Protein AF-A0A8I3WAE1-F1 (afdb_monomer)

Mean predicted aligned error: 9.26 Å

Secondary structure (DSSP, 8-state):
---S----EEEE-SSEEEEEEEEEETTEEEEEEEEEEGGG----THHHHHHHHHHHHHHHHHHHHHT-----S--PPPPPPP-PPP-TTPPPP-PPPPPP----

Nearest PDB structures (foldseek):
  6xu6-assembly1_CT  TM=8.254E-01  e=5.274E-09  Drosophi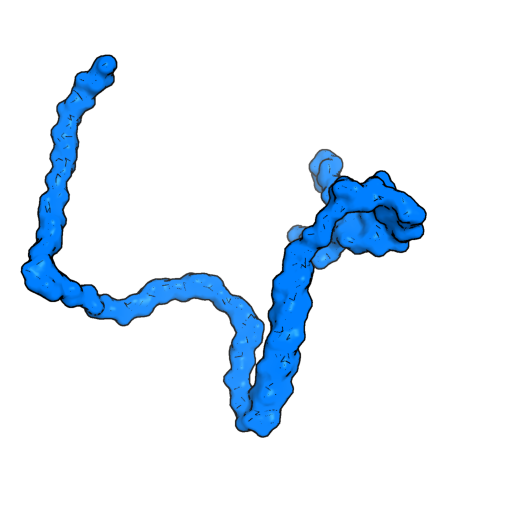la melanogaster
  8pv8-assembly1_LT  TM=8.784E-01  e=1.519E-07  Thermochaetoides thermophila DSM 1495
  7uqb-assembly1_T  TM=8.296E-01  e=1.023E-07  Saccharomyces cerevisiae BY4741
  8i9p-assembly1_LT  TM=8.248E-01  e=1.167E-07  Thermochaetoides thermophila DSM 1495
  5juo-assembly1_Y  TM=8.611E-01  e=1.428E-06  Saccharomyces cerevisiae

Organism: Callithrix jacchus (NCBI:txid9483)

Sequence (104 aa):
MLSWQNWKSLQCYQHAVGIVVNKQVKGKILAKRINVHTEHIKHSSRDSFLKRVKENDQKKKEAKEKGTWVQLKRQPASPREAHFVRTNGKEPELLEPIPYEFMA

Solvent-accessible surface area (backbone atoms only — not comparable to full-atom values): 7197 Å² total; per-residue (Å²): 134,85,67,99,71,71,74,52,74,79,44,80,53,100,65,29,37,30,33,39,43,74,43,74,56,91,97,44,78,41,78,43,79,48,78,43,50,55,90,83,59,76,87,70,80,59,60,64,54,53,53,50,51,54,53,47,55,50,52,51,51,54,24,61,75,70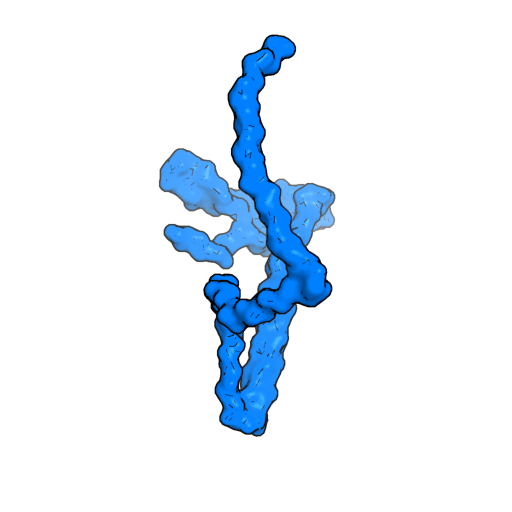,71,49,89,77,88,83,74,88,74,77,90,70,81,82,76,92,77,86,85,78,60,88,91,53,78,85,82,86,83,76,85,80,78,93,73,91,85,129

Foldseek 3Di:
DDDPDFQDFPDDDPFWTWGFDQDDDPPDTDTDTDIGGPVPDDDDPCVVVVVLVVVLVVVVVVCVVVVHDDDSDDDDDDPDDDDDDDCPPPDDDDDDDDDDDDDD

Radius of gyration: 26.77 Å; Cα contacts (8 Å, |Δi|>4): 68; chains: 1; bounding box: 53×53×61 Å

Structure (mmCIF, N/CA/C/O backbone):
data_AF-A0A8I3WAE1-F1
#
_entry.id   AF-A0A8I3WAE1-F1
#
loop_
_atom_site.group_PDB
_atom_site.id
_atom_site.type_symbol
_atom_site.label_atom_id
_atom_site.label_alt_id
_atom_site.label_comp_id
_atom_site.label_asym_id
_atom_site.label_entity_id
_atom_site.label_seq_id
_atom_site.pdbx_PDB_ins_code
_atom_site.Cartn_x
_atom_site.Cartn_y
_atom_site.Cartn_z
_atom_site.occupancy
_atom_site.B_iso_or_equiv
_atom_site.auth_seq_id
_atom_site.auth_comp_id
_atom_site.auth_asym_id
_atom_site.auth_atom_id
_atom_site.pdbx_PDB_model_num
ATOM 1 N N . MET A 1 1 ? -4.618 -11.999 -10.354 1.00 29.98 1 MET A N 1
ATOM 2 C CA . MET A 1 1 ? -4.180 -11.017 -9.339 1.00 29.98 1 MET A CA 1
ATOM 3 C C . MET A 1 1 ? -2.944 -11.589 -8.652 1.00 29.98 1 MET A C 1
ATOM 5 O O . MET A 1 1 ? -3.077 -12.345 -7.703 1.00 29.98 1 MET A O 1
ATOM 9 N N . LEU A 1 2 ? -1.751 -11.386 -9.223 1.00 32.06 2 LEU A N 1
ATOM 10 C CA . LEU A 1 2 ? -0.535 -11.995 -8.671 1.00 32.06 2 LEU A CA 1
ATOM 11 C C . LEU A 1 2 ? -0.151 -11.253 -7.392 1.00 32.06 2 LEU A C 1
ATOM 13 O O . LEU A 1 2 ? 0.156 -10.063 -7.411 1.00 32.06 2 LEU A O 1
ATOM 17 N N . SER A 1 3 ? -0.269 -11.977 -6.283 1.00 30.91 3 SER A N 1
ATOM 18 C CA . SER A 1 3 ? 0.038 -11.538 -4.931 1.00 30.91 3 SER A CA 1
ATOM 19 C C . SER A 1 3 ? 1.458 -10.989 -4.834 1.00 30.91 3 SER A C 1
ATOM 21 O O . SER A 1 3 ? 2.380 -11.512 -5.452 1.00 30.91 3 SER A O 1
ATOM 23 N N . TRP A 1 4 ? 1.599 -9.961 -4.002 1.00 33.78 4 TRP A N 1
ATOM 24 C CA . TRP A 1 4 ? 2.797 -9.201 -3.649 1.00 33.78 4 TRP A CA 1
ATOM 25 C C . TRP A 1 4 ? 3.950 -10.045 -3.087 1.00 33.78 4 TRP A C 1
ATOM 27 O O . TRP A 1 4 ? 4.324 -9.953 -1.918 1.00 33.78 4 TRP A O 1
ATOM 37 N N . GLN A 1 5 ? 4.543 -10.876 -3.922 1.00 44.31 5 GLN A N 1
ATOM 38 C CA . GLN A 1 5 ? 5.783 -11.569 -3.640 1.00 44.31 5 GLN A CA 1
ATOM 39 C C . GLN A 1 5 ? 6.642 -11.403 -4.892 1.00 44.31 5 GLN A C 1
ATOM 41 O O . GLN A 1 5 ? 6.140 -11.572 -6.000 1.00 44.31 5 GLN A O 1
ATOM 46 N N . ASN A 1 6 ? 7.921 -11.074 -4.697 1.00 46.81 6 ASN A N 1
ATOM 47 C CA . ASN A 1 6 ? 9.019 -11.111 -5.681 1.00 46.81 6 ASN A CA 1
ATOM 48 C C . ASN A 1 6 ? 9.554 -9.744 -6.124 1.00 46.81 6 ASN A C 1
ATOM 50 O O . ASN A 1 6 ? 9.255 -9.272 -7.211 1.00 46.81 6 ASN A O 1
ATOM 54 N N . TRP A 1 7 ? 10.442 -9.209 -5.280 1.00 52.25 7 TRP A N 1
ATOM 55 C CA . TRP A 1 7 ? 11.783 -8.735 -5.660 1.00 52.25 7 TRP A CA 1
ATOM 56 C C . TRP A 1 7 ? 12.736 -9.063 -4.504 1.00 52.25 7 TRP A C 1
ATOM 58 O O . TRP A 1 7 ? 13.236 -8.187 -3.804 1.00 52.25 7 TRP A O 1
ATOM 68 N N . LYS A 1 8 ? 12.883 -10.353 -4.191 1.00 60.81 8 LYS A N 1
ATOM 69 C CA . LYS A 1 8 ? 13.854 -10.788 -3.181 1.00 60.81 8 LYS A CA 1
ATOM 70 C C . LYS A 1 8 ? 15.208 -10.926 -3.870 1.00 60.81 8 LYS A C 1
ATOM 72 O O . LYS A 1 8 ? 15.277 -11.552 -4.930 1.00 60.81 8 LYS A O 1
ATOM 77 N N . SER A 1 9 ? 16.253 -10.344 -3.283 1.00 62.28 9 SER A N 1
ATOM 78 C CA . SER A 1 9 ? 17.616 -10.723 -3.638 1.00 62.28 9 SER A CA 1
ATOM 79 C C . SER A 1 9 ? 17.788 -12.191 -3.263 1.00 62.28 9 SER A C 1
ATOM 81 O O . SER A 1 9 ? 17.464 -12.603 -2.148 1.00 62.28 9 SER A O 1
ATOM 83 N N . LEU A 1 10 ? 18.199 -13.001 -4.231 1.00 73.56 10 LEU A N 1
ATOM 84 C CA . LEU A 1 10 ? 18.468 -14.421 -4.002 1.00 73.56 10 LEU A CA 1
ATOM 85 C C . LEU A 1 10 ? 19.956 -14.669 -3.793 1.00 73.56 10 LEU A C 1
ATOM 87 O O . LEU A 1 10 ? 20.329 -15.588 -3.074 1.00 73.56 10 LEU A O 1
ATOM 91 N N . GLN A 1 11 ? 20.790 -13.852 -4.432 1.00 81.94 11 GLN A N 1
ATOM 92 C CA . GLN A 1 11 ? 22.231 -14.024 -4.438 1.00 81.94 11 GLN A CA 1
ATOM 93 C C . GLN A 1 11 ? 22.908 -12.662 -4.341 1.00 81.94 11 GLN A C 1
ATOM 95 O O . GLN A 1 11 ? 22.504 -11.711 -5.011 1.00 81.94 11 GLN A O 1
ATOM 100 N N . CYS A 1 12 ? 23.919 -12.572 -3.485 1.00 85.31 12 CYS A N 1
ATOM 101 C CA . CYS A 1 12 ? 24.758 -11.394 -3.334 1.00 85.31 12 CYS A CA 1
ATOM 102 C C . CYS A 1 12 ? 26.142 -11.731 -3.889 1.00 85.31 12 CYS A C 1
ATOM 104 O O . CYS A 1 12 ? 26.732 -12.737 -3.497 1.00 85.31 12 CYS A O 1
ATOM 106 N N . TYR A 1 13 ? 26.621 -10.918 -4.820 1.00 90.31 13 TYR A N 1
ATOM 107 C CA . TYR A 1 13 ? 27.977 -10.955 -5.353 1.00 90.31 13 TYR A CA 1
ATOM 108 C C . TYR A 1 13 ? 28.732 -9.724 -4.832 1.00 90.31 13 TYR A C 1
ATOM 110 O O . TYR A 1 13 ? 28.118 -8.786 -4.331 1.00 90.31 13 TYR A O 1
ATOM 118 N N . GLN A 1 14 ? 30.056 -9.686 -4.985 1.00 92.44 14 GLN A N 1
ATOM 119 C CA . GLN A 1 14 ? 30.886 -8.601 -4.442 1.00 92.44 14 GLN A CA 1
ATOM 120 C C . GLN A 1 14 ? 30.448 -7.190 -4.894 1.00 92.44 14 GLN A C 1
ATOM 122 O O . GLN A 1 14 ? 30.448 -6.265 -4.089 1.00 92.44 14 GLN A O 1
ATOM 127 N N . HIS A 1 15 ? 30.034 -7.029 -6.157 1.00 92.31 15 HIS A N 1
ATOM 128 C CA . HIS A 1 15 ? 29.634 -5.734 -6.737 1.00 92.31 15 HIS A CA 1
ATOM 129 C C . HIS A 1 15 ? 28.214 -5.723 -7.328 1.00 92.31 15 HIS A C 1
ATOM 131 O O . HIS A 1 15 ? 27.821 -4.752 -7.979 1.00 92.31 15 HIS A O 1
ATOM 137 N N . ALA A 1 16 ? 27.457 -6.811 -7.165 1.00 93.75 16 ALA A N 1
ATOM 138 C CA . ALA A 1 16 ? 26.169 -6.997 -7.821 1.00 93.75 16 ALA A CA 1
ATOM 139 C C . ALA A 1 16 ? 25.207 -7.837 -6.980 1.00 93.75 16 ALA A C 1
ATOM 141 O O . ALA A 1 16 ? 25.606 -8.624 -6.125 1.00 93.75 16 ALA A O 1
ATOM 142 N N . VAL A 1 17 ? 23.918 -7.717 -7.272 1.00 93.00 17 VAL A N 1
ATOM 143 C CA . VAL A 1 17 ? 22.853 -8.465 -6.609 1.00 93.00 17 VAL A CA 1
ATOM 144 C C . VAL A 1 17 ? 22.020 -9.192 -7.659 1.00 93.00 17 VAL A C 1
ATOM 146 O O . VAL A 1 17 ? 21.565 -8.601 -8.640 1.00 93.00 17 VAL A O 1
ATOM 149 N N . GLY A 1 18 ? 21.808 -10.488 -7.441 1.00 93.44 18 GLY A N 1
ATOM 150 C CA . GLY A 1 18 ? 20.896 -11.316 -8.219 1.00 93.44 18 GLY A CA 1
ATOM 151 C C . GLY A 1 18 ? 19.458 -11.113 -7.753 1.00 93.44 18 GLY A C 1
ATOM 152 O O . GLY A 1 18 ? 19.092 -11.504 -6.639 1.00 93.44 18 GLY A O 1
ATOM 153 N N . ILE A 1 19 ? 18.635 -10.511 -8.609 1.00 91.44 19 ILE A N 1
ATOM 154 C CA . ILE A 1 19 ? 17.238 -10.161 -8.333 1.00 91.44 19 ILE A CA 1
ATOM 155 C C . ILE A 1 19 ? 16.320 -10.984 -9.239 1.00 91.44 19 ILE A C 1
ATOM 157 O O . ILE A 1 19 ? 16.601 -11.202 -10.420 1.00 91.44 19 ILE A O 1
ATOM 161 N N . VAL A 1 20 ? 15.185 -11.424 -8.693 1.00 91.31 20 VAL A N 1
ATOM 162 C CA . VAL A 1 20 ? 14.074 -11.957 -9.491 1.00 91.31 20 VAL A CA 1
ATOM 163 C C . VAL A 1 20 ? 13.118 -10.830 -9.845 1.00 91.31 20 VAL A C 1
ATOM 165 O O . VAL A 1 20 ? 12.550 -10.201 -8.953 1.00 91.31 20 VAL A O 1
ATOM 168 N N . VAL A 1 21 ? 12.900 -10.613 -11.138 1.00 91.25 21 VAL A N 1
ATOM 169 C CA . VAL A 1 21 ? 11.938 -9.644 -11.663 1.00 91.25 21 VAL A CA 1
ATOM 170 C C . VAL A 1 21 ? 10.813 -10.383 -12.375 1.00 91.25 21 VAL A C 1
ATOM 172 O O . VAL A 1 21 ? 11.047 -11.216 -13.251 1.00 91.25 21 VAL A O 1
ATOM 175 N N . ASN A 1 22 ? 9.573 -10.045 -12.032 1.00 92.44 22 ASN A N 1
ATOM 176 C CA . ASN A 1 22 ? 8.399 -10.511 -12.758 1.00 92.44 22 ASN A CA 1
ATOM 177 C C . ASN A 1 22 ? 8.273 -9.716 -14.069 1.00 92.44 22 ASN A C 1
ATOM 179 O O . ASN A 1 22 ? 7.858 -8.557 -14.061 1.00 92.44 22 ASN A O 1
ATOM 183 N N . LYS A 1 23 ? 8.642 -10.322 -15.201 1.00 92.31 23 LYS A N 1
ATOM 184 C CA . LYS A 1 23 ? 8.529 -9.718 -16.536 1.00 92.31 23 LYS A CA 1
ATOM 185 C C . LYS A 1 23 ? 7.313 -10.290 -17.255 1.00 92.31 23 LYS A C 1
ATOM 187 O O . LYS A 1 23 ? 7.221 -11.499 -17.466 1.00 92.31 23 LYS A O 1
ATOM 192 N N . GLN A 1 24 ? 6.411 -9.419 -17.690 1.00 95.69 24 GLN A N 1
ATOM 193 C CA . GLN A 1 24 ? 5.345 -9.805 -18.605 1.00 95.69 24 GLN A CA 1
ATOM 194 C C . GLN A 1 24 ? 5.920 -10.026 -20.009 1.00 95.69 24 GLN A C 1
ATOM 196 O O . GLN A 1 24 ? 6.603 -9.156 -20.557 1.00 95.69 24 GLN A O 1
ATOM 201 N N . VAL A 1 25 ? 5.663 -11.204 -20.575 1.00 95.12 25 VAL A N 1
ATOM 202 C CA . VAL A 1 25 ? 6.019 -11.569 -21.948 1.00 95.12 25 VAL A CA 1
ATOM 203 C C . VAL A 1 25 ? 4.763 -12.119 -22.611 1.00 95.12 25 VAL A C 1
ATOM 205 O O . VAL A 1 25 ? 4.273 -13.190 -22.243 1.00 95.12 25 VAL A O 1
ATOM 208 N N . LYS A 1 26 ? 4.233 -11.373 -23.587 1.00 93.31 26 LYS A N 1
ATOM 209 C CA . LYS A 1 26 ? 2.932 -11.653 -24.214 1.00 93.31 26 LYS A CA 1
ATOM 210 C C . LYS A 1 26 ? 1.839 -11.775 -23.129 1.00 93.31 26 LYS A C 1
ATOM 212 O O . LYS A 1 26 ? 1.648 -10.843 -22.351 1.00 93.31 26 LYS A O 1
ATOM 217 N N . GLY A 1 27 ? 1.163 -12.922 -23.042 1.00 94.69 27 GLY A N 1
ATOM 218 C CA . GLY A 1 27 ? 0.078 -13.187 -22.089 1.00 94.69 27 GLY A CA 1
ATOM 219 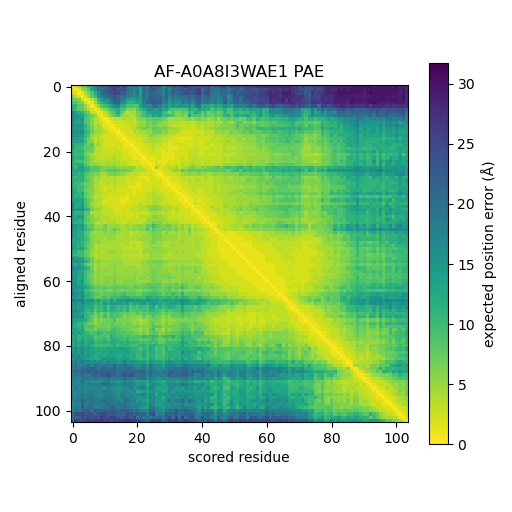C C . GLY A 1 27 ? 0.491 -13.835 -20.762 1.00 94.69 27 GLY A C 1
ATOM 220 O O . GLY A 1 27 ? -0.383 -14.246 -20.006 1.00 94.69 27 GLY A O 1
ATOM 221 N N . LYS A 1 28 ? 1.791 -13.988 -20.468 1.00 94.62 28 LYS A N 1
ATOM 222 C CA . LYS A 1 28 ? 2.265 -14.649 -19.237 1.00 94.62 28 LYS A CA 1
ATOM 223 C C . LYS A 1 28 ? 3.235 -13.759 -18.464 1.00 94.62 28 LYS A C 1
ATOM 225 O O . LYS A 1 28 ? 3.989 -12.983 -19.049 1.00 94.62 28 LYS A O 1
ATOM 230 N N . ILE A 1 29 ? 3.236 -13.900 -17.141 1.00 94.81 29 ILE A N 1
ATOM 231 C CA . ILE A 1 29 ? 4.197 -13.241 -16.252 1.00 94.81 29 ILE A CA 1
ATOM 232 C C . ILE A 1 29 ? 5.243 -14.276 -15.852 1.00 94.81 29 ILE A C 1
ATOM 234 O O . ILE A 1 29 ? 4.918 -15.292 -15.244 1.00 94.81 29 ILE A O 1
ATOM 238 N N . LEU A 1 30 ? 6.492 -14.023 -16.240 1.00 91.81 30 LEU A N 1
ATOM 239 C CA . LEU A 1 30 ? 7.623 -14.911 -16.001 1.00 91.81 30 LEU A CA 1
ATOM 240 C C . LEU A 1 30 ? 8.558 -14.296 -14.962 1.00 91.81 30 LEU A C 1
ATOM 242 O O . LEU A 1 30 ? 8.928 -13.126 -15.064 1.00 91.81 30 LEU A O 1
ATOM 246 N N . ALA A 1 31 ? 8.982 -15.100 -13.992 1.00 92.38 31 ALA A N 1
ATOM 247 C CA . ALA A 1 31 ? 10.015 -14.720 -13.039 1.00 92.38 31 ALA A CA 1
ATOM 248 C C . ALA A 1 31 ? 11.395 -14.873 -13.698 1.00 92.38 31 ALA A C 1
ATOM 250 O O . ALA A 1 31 ? 11.885 -15.987 -13.879 1.00 92.38 31 ALA A O 1
ATOM 251 N N . LYS A 1 32 ? 12.020 -13.758 -14.082 1.00 91.62 32 LYS A N 1
ATOM 252 C CA . LYS A 1 32 ? 13.369 -13.735 -14.666 1.00 91.62 32 LYS A CA 1
ATOM 253 C C . LYS A 1 32 ? 14.406 -13.397 -13.601 1.00 91.62 32 LYS A C 1
ATOM 255 O O . LYS A 1 32 ? 14.177 -12.511 -12.786 1.00 91.62 32 LYS A O 1
ATOM 260 N N . ARG A 1 33 ? 15.551 -14.082 -13.627 1.00 91.88 33 ARG A N 1
ATOM 261 C CA . ARG A 1 33 ? 16.710 -13.796 -12.766 1.00 91.88 33 ARG A CA 1
ATOM 262 C C . ARG A 1 33 ? 17.684 -12.899 -13.518 1.00 91.88 33 ARG A C 1
ATOM 264 O O . ARG A 1 33 ? 18.042 -13.222 -14.647 1.00 91.88 33 ARG A O 1
ATOM 271 N N . ILE A 1 34 ? 18.070 -11.783 -12.912 1.00 92.00 34 ILE A N 1
ATOM 272 C CA . ILE A 1 34 ? 18.984 -10.797 -13.497 1.00 92.00 34 ILE A CA 1
ATOM 273 C C . ILE A 1 34 ? 19.987 -10.390 -12.419 1.00 92.00 34 ILE A C 1
ATOM 275 O O . ILE A 1 34 ? 19.596 -10.161 -11.275 1.00 92.00 34 ILE A O 1
ATOM 279 N N . ASN A 1 35 ? 21.261 -10.284 -12.788 1.00 93.12 35 ASN A N 1
ATOM 280 C CA . ASN A 1 35 ? 22.298 -9.729 -11.924 1.00 93.12 35 ASN A CA 1
ATOM 281 C C . ASN A 1 35 ? 22.464 -8.246 -12.255 1.00 93.12 35 ASN A C 1
ATOM 283 O O . ASN A 1 35 ? 22.671 -7.895 -13.415 1.00 93.12 35 ASN A O 1
ATOM 287 N N . VAL A 1 36 ? 22.342 -7.388 -11.249 1.00 92.50 36 VAL A N 1
ATOM 288 C CA . VAL A 1 36 ? 22.412 -5.930 -11.404 1.00 92.50 36 VAL A CA 1
ATOM 289 C C . VAL A 1 36 ? 23.474 -5.386 -10.455 1.00 92.50 36 VAL A C 1
ATOM 291 O O . VAL A 1 36 ? 23.547 -5.823 -9.309 1.00 92.50 36 VAL A O 1
ATOM 294 N N . HIS A 1 37 ? 24.296 -4.445 -10.917 1.00 93.81 37 HIS A N 1
ATOM 295 C CA . HIS A 1 37 ? 25.290 -3.785 -10.070 1.00 93.81 37 HIS A CA 1
ATOM 296 C C . HIS A 1 37 ? 24.643 -2.943 -8.965 1.00 93.81 37 HIS A C 1
ATOM 298 O O . HIS A 1 37 ? 23.572 -2.363 -9.160 1.00 93.81 37 HIS A O 1
ATOM 304 N N . THR A 1 38 ? 25.306 -2.860 -7.808 1.00 90.00 38 THR A N 1
ATOM 305 C CA . THR A 1 38 ? 24.769 -2.197 -6.605 1.00 90.00 38 THR A CA 1
ATOM 306 C C . THR A 1 38 ? 24.422 -0.721 -6.832 1.00 90.00 38 THR A C 1
ATOM 308 O O . THR A 1 38 ? 23.446 -0.236 -6.270 1.00 90.00 38 THR A O 1
ATOM 311 N N . GLU A 1 39 ? 25.141 -0.026 -7.713 1.00 93.44 39 GLU A N 1
ATOM 312 C CA . GLU A 1 39 ? 24.900 1.383 -8.071 1.00 93.44 39 GLU A CA 1
ATOM 313 C C . GLU A 1 39 ? 23.512 1.630 -8.680 1.00 93.44 39 GLU A C 1
ATOM 315 O O . GLU A 1 39 ? 22.916 2.694 -8.504 1.00 93.44 39 GLU A O 1
ATOM 320 N N . HIS A 1 40 ? 22.966 0.635 -9.381 1.00 91.38 40 HIS A N 1
ATOM 321 C CA . HIS A 1 40 ? 21.669 0.735 -10.050 1.00 91.38 40 HIS A CA 1
ATOM 322 C C . HIS A 1 40 ? 20.504 0.265 -9.170 1.00 91.38 40 HIS A C 1
ATOM 324 O O . HIS A 1 40 ? 19.361 0.212 -9.630 1.00 91.38 40 HIS A O 1
ATOM 330 N N . ILE A 1 41 ? 20.769 -0.095 -7.912 1.00 89.19 41 ILE A N 1
ATOM 331 C CA . ILE A 1 41 ? 19.775 -0.648 -6.995 1.00 89.19 41 ILE A CA 1
ATOM 332 C C . ILE A 1 41 ? 19.475 0.369 -5.894 1.00 89.19 41 ILE A C 1
ATOM 334 O O . ILE A 1 41 ? 20.366 0.966 -5.299 1.00 89.19 41 ILE A O 1
ATOM 338 N N . LYS A 1 42 ? 18.187 0.541 -5.590 1.00 89.50 42 LYS A N 1
ATOM 339 C CA . LYS A 1 42 ? 17.700 1.344 -4.461 1.00 89.50 42 LYS A CA 1
ATOM 340 C C . LYS A 1 42 ? 16.738 0.519 -3.611 1.00 89.50 42 LYS A C 1
ATOM 342 O O . LYS A 1 42 ? 16.097 -0.409 -4.107 1.00 89.50 42 LYS A O 1
ATOM 347 N N . HIS A 1 43 ? 16.628 0.858 -2.328 1.00 85.31 43 HIS A N 1
ATOM 348 C CA . HIS A 1 43 ? 15.708 0.176 -1.420 1.00 85.31 43 HIS A CA 1
ATOM 349 C C . HIS A 1 43 ? 14.237 0.437 -1.779 1.00 85.31 43 HIS A C 1
ATOM 351 O O . HIS A 1 43 ? 13.855 1.517 -2.224 1.00 85.31 43 HIS A O 1
ATOM 357 N N . SER A 1 44 ? 13.409 -0.593 -1.588 1.00 86.31 44 SER A N 1
ATOM 358 C CA . SER A 1 44 ? 11.972 -0.566 -1.884 1.00 86.31 44 SER A CA 1
ATOM 359 C C . SER A 1 44 ? 11.146 0.086 -0.768 1.00 86.31 44 SER A C 1
ATOM 361 O O . SER A 1 44 ? 11.573 0.148 0.380 1.00 86.31 44 SER A O 1
ATOM 363 N N . SER A 1 45 ? 9.887 0.420 -1.057 1.00 86.06 45 SER A N 1
ATOM 364 C CA . SER A 1 45 ? 8.916 1.002 -0.110 1.00 86.06 45 SER A CA 1
ATOM 365 C C . SER A 1 45 ? 8.464 0.086 1.048 1.00 86.06 45 SER A C 1
ATOM 367 O O . SER A 1 45 ? 7.552 0.440 1.806 1.00 86.06 45 SER A O 1
ATOM 369 N N . ARG A 1 46 ? 9.097 -1.083 1.226 1.00 89.12 46 ARG A N 1
ATOM 370 C CA . ARG A 1 46 ? 8.778 -2.082 2.261 1.00 89.12 46 ARG A CA 1
ATOM 371 C C . ARG A 1 46 ? 8.960 -1.560 3.688 1.00 89.12 46 ARG A C 1
ATOM 373 O O . ARG A 1 46 ? 8.271 -2.036 4.589 1.00 89.12 46 ARG A O 1
ATOM 380 N N . ASP A 1 47 ? 9.814 -0.567 3.897 1.00 90.25 47 ASP A N 1
ATOM 381 C CA . ASP A 1 47 ? 10.097 -0.031 5.233 1.00 90.25 47 ASP A CA 1
ATOM 382 C C . ASP A 1 47 ? 8.849 0.553 5.901 1.00 90.25 47 ASP A C 1
ATOM 384 O O . ASP A 1 47 ? 8.618 0.336 7.089 1.00 90.25 47 ASP A O 1
ATOM 388 N N . SER A 1 48 ? 7.984 1.217 5.129 1.00 90.50 48 SER A N 1
ATOM 389 C CA . SER A 1 48 ? 6.700 1.737 5.622 1.00 90.50 48 SER A CA 1
ATOM 390 C C . SER A 1 48 ? 5.779 0.624 6.140 1.00 90.50 48 SER A C 1
ATOM 392 O O . SER A 1 48 ? 5.102 0.775 7.158 1.00 90.50 48 SER A O 1
ATOM 394 N N . PHE A 1 49 ? 5.784 -0.530 5.467 1.00 91.06 49 PHE A N 1
ATOM 395 C CA . PHE A 1 49 ? 5.024 -1.701 5.878 1.00 91.06 49 PHE A CA 1
ATOM 396 C C . PHE A 1 49 ? 5.587 -2.294 7.171 1.00 91.06 49 PHE A C 1
ATOM 398 O O . PHE A 1 49 ? 4.813 -2.565 8.084 1.00 91.06 49 PHE A O 1
ATOM 405 N N . LEU A 1 50 ? 6.911 -2.447 7.278 1.00 93.75 50 LEU A N 1
ATOM 406 C CA . LEU A 1 50 ? 7.557 -2.990 8.479 1.00 93.75 50 LEU A CA 1
ATOM 407 C C . LEU A 1 50 ? 7.337 -2.099 9.707 1.00 93.75 50 LEU A C 1
ATOM 409 O O . LEU A 1 50 ? 7.013 -2.615 10.777 1.00 93.75 50 LEU A O 1
ATOM 413 N N . LYS A 1 51 ? 7.431 -0.773 9.544 1.00 94.94 51 LYS A N 1
ATOM 414 C CA . LYS A 1 51 ? 7.100 0.197 10.602 1.00 94.94 51 LYS A CA 1
ATOM 415 C C . LYS A 1 51 ? 5.669 -0.005 11.108 1.00 94.94 51 LYS A C 1
ATOM 417 O O . LYS A 1 51 ? 5.461 -0.196 12.302 1.00 94.94 51 LYS A O 1
ATOM 422 N N . ARG A 1 52 ? 4.701 -0.108 10.192 1.00 94.69 52 ARG A N 1
ATOM 423 C CA . ARG A 1 52 ? 3.292 -0.348 10.536 1.00 94.69 52 ARG A CA 1
ATOM 424 C C . ARG A 1 52 ? 3.046 -1.706 11.198 1.00 94.69 52 ARG A C 1
ATOM 426 O O . ARG A 1 52 ? 2.189 -1.797 12.069 1.00 94.69 52 ARG A O 1
ATOM 433 N N . VAL A 1 53 ? 3.753 -2.762 10.791 1.00 95.81 53 VAL A N 1
ATOM 434 C CA . VAL A 1 53 ? 3.662 -4.080 11.448 1.00 95.81 53 VAL A CA 1
ATOM 435 C C . VAL A 1 53 ? 4.085 -3.954 12.911 1.00 95.81 53 VAL A C 1
ATOM 437 O O . VAL A 1 53 ? 3.326 -4.344 13.793 1.00 95.81 53 VAL A O 1
ATOM 440 N N . LYS A 1 54 ? 5.228 -3.306 13.166 1.00 96.56 54 LYS A N 1
ATOM 441 C CA . LYS A 1 54 ? 5.736 -3.079 14.524 1.00 96.56 54 LYS A CA 1
ATOM 442 C C . LYS A 1 54 ? 4.770 -2.247 15.377 1.00 96.56 54 LYS A C 1
ATOM 444 O O . LYS A 1 54 ? 4.493 -2.610 16.516 1.00 96.56 54 LYS A O 1
ATOM 449 N N . GLU A 1 55 ? 4.230 -1.160 14.827 1.00 96.38 55 GLU A N 1
ATOM 450 C CA . GLU A 1 55 ? 3.231 -0.322 15.508 1.00 96.38 55 GLU A CA 1
ATOM 451 C C . GLU A 1 55 ? 1.942 -1.091 15.824 1.00 96.38 55 GLU A C 1
ATOM 453 O O . GLU A 1 55 ? 1.382 -0.956 16.911 1.00 96.38 55 GLU A O 1
ATOM 458 N N . ASN A 1 56 ? 1.465 -1.917 14.890 1.00 96.69 56 ASN A N 1
ATOM 459 C CA . ASN A 1 56 ? 0.266 -2.726 15.090 1.00 96.69 56 ASN A CA 1
ATOM 460 C C . ASN A 1 56 ? 0.471 -3.803 16.161 1.00 96.69 56 ASN A C 1
ATOM 462 O O . ASN A 1 56 ? -0.43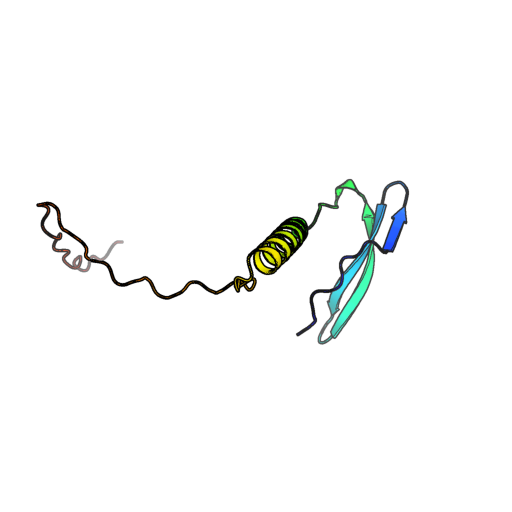0 -4.023 16.971 1.00 96.69 56 A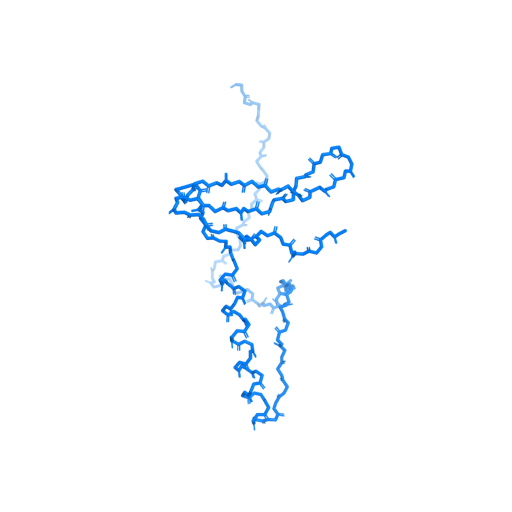SN A O 1
ATOM 466 N N . ASP A 1 57 ? 1.635 -4.452 16.185 1.00 96.06 57 ASP A N 1
ATOM 467 C CA . ASP A 1 57 ? 1.969 -5.445 17.208 1.00 96.06 57 ASP A CA 1
ATOM 468 C C . ASP A 1 57 ? 2.026 -4.813 18.601 1.00 96.06 57 ASP A C 1
ATOM 470 O O . ASP A 1 57 ? 1.536 -5.406 19.564 1.00 96.06 57 ASP A O 1
ATOM 474 N N . GLN A 1 58 ? 2.547 -3.588 18.702 1.00 96.00 58 GLN A N 1
ATOM 475 C CA . GLN A 1 58 ? 2.551 -2.823 19.947 1.00 96.00 58 GLN A CA 1
ATOM 476 C C . GLN A 1 58 ? 1.124 -2.481 20.405 1.00 96.00 58 GLN A C 1
ATOM 478 O O . GLN A 1 58 ? 0.735 -2.834 21.517 1.00 96.00 58 GLN A O 1
ATOM 483 N N . LYS A 1 59 ? 0.297 -1.904 19.521 1.00 95.19 59 LYS A N 1
ATOM 484 C CA . LYS A 1 59 ? -1.113 -1.585 19.824 1.00 95.19 59 LYS A CA 1
ATOM 485 C C . LYS A 1 59 ? -1.913 -2.819 20.230 1.00 95.19 59 LYS A C 1
ATOM 487 O O . LYS A 1 59 ? -2.770 -2.740 21.102 1.00 95.19 59 LYS A O 1
ATOM 492 N N . LYS A 1 60 ? -1.633 -3.971 19.615 1.00 95.50 60 LYS A N 1
ATOM 493 C CA . LYS A 1 60 ? -2.289 -5.241 19.946 1.00 95.50 60 LYS A CA 1
ATOM 494 C C . LYS A 1 60 ? -1.940 -5.716 21.358 1.00 95.50 60 LYS A C 1
ATOM 496 O O . LYS A 1 60 ? -2.819 -6.238 22.040 1.00 95.50 60 LYS A O 1
ATOM 501 N N . LYS A 1 61 ? -0.684 -5.555 21.789 1.00 96.00 61 LYS A N 1
ATOM 502 C CA . LYS A 1 61 ? -0.253 -5.889 23.157 1.00 96.00 61 LYS A CA 1
ATOM 503 C C . LYS A 1 61 ? -0.925 -4.977 24.181 1.00 96.00 61 LYS A C 1
ATOM 505 O O . LYS A 1 61 ? -1.580 -5.482 25.083 1.00 96.00 61 LYS A O 1
ATOM 510 N N . GLU A 1 62 ? -0.877 -3.666 23.962 1.00 95.25 62 GLU A N 1
ATOM 511 C CA . GLU A 1 62 ? -1.503 -2.676 24.853 1.00 95.25 62 GLU A CA 1
ATOM 512 C C . GLU A 1 62 ? -3.023 -2.862 24.963 1.00 95.25 62 GLU A C 1
ATOM 514 O O . GLU A 1 62 ? -3.589 -2.778 26.049 1.00 95.25 62 GLU A O 1
ATOM 519 N N . ALA A 1 63 ? -3.693 -3.149 23.845 1.00 94.19 63 ALA A N 1
ATOM 520 C CA . ALA A 1 63 ? -5.123 -3.445 23.811 1.00 94.19 63 ALA A CA 1
ATOM 521 C C . ALA A 1 63 ? -5.463 -4.709 24.615 1.00 94.19 63 ALA A C 1
ATOM 523 O O . ALA A 1 63 ? -6.457 -4.742 25.336 1.00 94.19 63 ALA A O 1
ATOM 524 N N . LYS A 1 64 ? -4.607 -5.738 24.540 1.00 94.81 64 LYS A N 1
ATOM 525 C CA . LYS A 1 64 ? -4.771 -6.974 25.313 1.00 94.81 64 LYS A CA 1
ATOM 526 C C . LYS A 1 64 ? -4.584 -6.739 26.813 1.00 94.81 64 LYS A C 1
ATOM 528 O O . LYS A 1 64 ? -5.351 -7.290 27.592 1.00 94.81 64 LYS A O 1
ATOM 533 N N . GLU A 1 65 ? -3.605 -5.928 27.206 1.00 95.31 65 GLU A N 1
ATOM 534 C CA . GLU A 1 65 ? -3.363 -5.561 28.610 1.00 95.31 65 GLU A CA 1
ATOM 535 C C . GLU A 1 65 ? -4.509 -4.724 29.190 1.00 95.31 65 GLU A C 1
ATOM 537 O O . GLU A 1 65 ? -4.945 -4.966 30.311 1.00 95.31 65 GLU A O 1
ATOM 542 N N . LYS A 1 66 ? -5.040 -3.775 28.408 1.00 94.81 66 LYS A N 1
ATOM 543 C CA . LYS A 1 66 ? -6.169 -2.918 28.809 1.00 94.81 66 LYS A CA 1
ATOM 544 C C . LYS A 1 66 ? -7.538 -3.593 28.667 1.00 94.81 66 LYS A C 1
ATOM 546 O O . LYS A 1 66 ? -8.530 -3.040 29.130 1.00 94.81 66 LYS A O 1
ATOM 551 N N . GLY A 1 67 ? -7.615 -4.740 27.988 1.00 93.00 67 GLY A N 1
ATOM 552 C CA . GLY A 1 67 ? -8.872 -5.420 27.658 1.00 93.00 67 GLY A CA 1
ATOM 553 C C . GLY A 1 67 ? -9.754 -4.672 26.648 1.00 93.00 67 GLY A C 1
ATOM 554 O O . GLY A 1 67 ? -10.937 -4.981 26.526 1.00 93.00 67 GLY A O 1
ATOM 555 N N . THR A 1 68 ? -9.213 -3.688 25.925 1.00 93.38 68 THR A N 1
ATOM 556 C CA . THR A 1 68 ? -9.957 -2.896 24.937 1.00 93.38 68 THR A CA 1
ATOM 557 C C . THR A 1 68 ? -9.799 -3.470 23.534 1.00 93.38 68 THR A C 1
ATOM 559 O O . THR A 1 68 ? -8.773 -4.049 23.179 1.00 93.38 68 THR A O 1
ATOM 562 N N . TRP A 1 69 ? -10.822 -3.314 22.695 1.00 92.00 69 TRP A N 1
ATOM 563 C CA 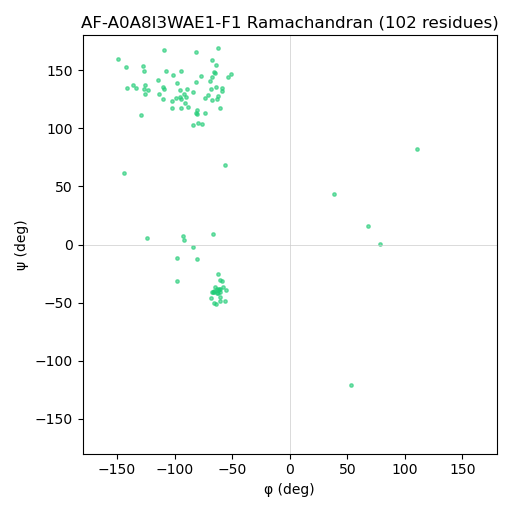. TRP A 1 69 ? -10.744 -3.719 21.294 1.00 92.00 69 TRP A CA 1
ATOM 564 C C . TRP A 1 69 ? -10.217 -2.571 20.425 1.00 92.00 69 TRP A C 1
ATOM 566 O O . TRP A 1 69 ? -10.673 -1.436 20.545 1.00 92.00 69 TRP A O 1
ATOM 576 N N . VAL A 1 70 ? -9.267 -2.865 19.531 1.00 94.00 70 VAL A N 1
ATOM 577 C CA . VAL A 1 70 ? -8.650 -1.875 18.633 1.00 94.00 70 VAL A CA 1
ATOM 578 C C . VAL A 1 70 ? -8.737 -2.333 17.181 1.00 94.00 70 VAL A C 1
ATOM 580 O O . VAL A 1 70 ? -8.377 -3.461 16.836 1.00 94.00 70 VAL A O 1
ATOM 583 N N . GLN A 1 71 ? -9.138 -1.420 16.297 1.00 93.81 71 GLN A N 1
ATOM 584 C CA . GLN A 1 71 ? -9.143 -1.648 14.858 1.00 93.81 71 GLN A CA 1
ATOM 585 C C . GLN A 1 71 ? -7.746 -1.427 14.249 1.00 93.81 71 GLN A C 1
ATOM 587 O O . GLN A 1 71 ? -7.244 -0.310 14.185 1.00 93.81 71 GLN A O 1
ATOM 592 N N . LEU A 1 72 ? -7.125 -2.500 13.747 1.00 94.12 72 LEU A N 1
ATOM 593 C CA . LEU A 1 72 ? -5.761 -2.475 13.177 1.00 94.12 72 LEU A CA 1
ATOM 594 C C . LEU A 1 72 ? -5.724 -2.363 11.641 1.00 94.12 72 LEU A C 1
ATOM 596 O O . LEU A 1 72 ? -4.662 -2.168 11.039 1.00 94.12 72 LEU A O 1
ATOM 600 N N . LYS A 1 73 ? -6.876 -2.546 10.985 1.00 94.00 73 LYS A N 1
ATOM 601 C CA . LYS A 1 73 ? -7.007 -2.466 9.525 1.00 94.00 73 LYS A CA 1
ATOM 602 C C . LYS A 1 73 ? -7.125 -1.005 9.086 1.00 94.00 73 LYS A C 1
ATOM 604 O O . LYS A 1 73 ? -7.824 -0.218 9.716 1.00 94.00 73 LYS A O 1
ATOM 609 N N . ARG A 1 74 ? -6.467 -0.668 7.972 1.00 92.50 74 ARG A N 1
ATOM 610 C CA . ARG A 1 74 ? -6.618 0.636 7.309 1.00 92.50 74 ARG A CA 1
ATOM 611 C C . ARG A 1 74 ? -8.009 0.723 6.689 1.00 92.50 74 ARG A C 1
ATOM 613 O O . ARG A 1 74 ? -8.466 -0.263 6.117 1.00 92.50 74 ARG A O 1
ATOM 620 N N . GLN A 1 75 ? -8.623 1.896 6.770 1.00 93.62 75 GLN A N 1
ATOM 621 C CA . GLN A 1 75 ? -9.863 2.211 6.067 1.00 93.62 75 GLN A CA 1
ATOM 622 C C . GLN A 1 75 ? -9.572 3.172 4.909 1.00 93.62 75 GLN A C 1
ATOM 624 O O . GLN A 1 75 ? -8.605 3.939 4.996 1.00 93.62 75 GLN A O 1
ATOM 629 N N . PRO A 1 76 ? -10.344 3.110 3.810 1.00 95.19 76 PRO A N 1
ATOM 630 C CA . PRO A 1 76 ? -10.328 4.163 2.802 1.00 95.19 76 PRO A CA 1
ATOM 631 C C . PRO A 1 76 ? -10.805 5.488 3.410 1.00 95.19 76 PRO A C 1
ATOM 633 O O . PRO A 1 76 ? -11.313 5.525 4.530 1.00 95.19 76 PRO A O 1
ATOM 636 N N . ALA A 1 77 ? -10.636 6.581 2.666 1.00 95.69 77 ALA A N 1
ATOM 637 C CA . ALA A 1 77 ? -11.195 7.860 3.075 1.00 95.69 77 ALA A CA 1
ATOM 638 C C . ALA A 1 77 ? -12.723 7.739 3.178 1.00 95.69 77 ALA A C 1
ATOM 640 O O . ALA A 1 77 ? -13.394 7.448 2.187 1.00 95.69 77 ALA A O 1
ATOM 641 N N . SER A 1 78 ? -13.248 7.936 4.385 1.00 93.44 78 SER A N 1
ATOM 642 C CA . SER A 1 78 ? -14.685 8.034 4.619 1.00 93.44 78 SER A CA 1
ATOM 643 C C . SER A 1 78 ? -15.241 9.315 3.983 1.00 93.44 78 SER A C 1
ATOM 645 O O . SER A 1 78 ? -14.483 10.268 3.761 1.00 93.44 78 SER A O 1
ATOM 647 N N . PRO A 1 79 ? -16.557 9.375 3.709 1.00 96.62 79 PRO A N 1
ATOM 648 C CA . PRO A 1 79 ? -17.221 10.629 3.378 1.00 96.62 79 PRO A CA 1
ATOM 649 C C . PRO A 1 79 ? -16.894 11.704 4.416 1.00 96.62 79 PRO A C 1
ATOM 651 O O . PRO A 1 79 ? -16.714 11.400 5.597 1.00 96.62 79 PRO A O 1
ATOM 654 N N . ARG A 1 80 ? -16.805 12.960 3.967 1.00 94.31 80 ARG A N 1
ATOM 655 C CA . ARG A 1 80 ? -16.587 14.082 4.883 1.00 94.31 80 ARG A CA 1
ATOM 656 C C . ARG A 1 80 ? -17.727 14.123 5.893 1.00 94.31 80 ARG A C 1
ATOM 658 O O . ARG A 1 80 ? -18.890 14.005 5.513 1.00 94.31 80 ARG A O 1
ATOM 665 N N . GLU A 1 81 ? -17.380 14.300 7.159 1.00 94.75 81 GLU A N 1
ATOM 666 C CA . GLU A 1 81 ? -18.372 14.450 8.215 1.00 94.75 81 GLU A CA 1
ATOM 667 C C . GLU A 1 81 ? -19.169 15.745 8.016 1.00 94.75 81 GLU A C 1
ATOM 669 O O . GLU A 1 81 ? -18.667 16.749 7.487 1.00 94.75 81 GLU A O 1
ATOM 674 N N . ALA A 1 82 ? -20.435 15.707 8.429 1.00 95.50 82 ALA A N 1
ATOM 675 C CA . ALA A 1 82 ? -21.288 16.880 8.412 1.00 95.50 82 ALA A CA 1
ATOM 676 C C . ALA A 1 82 ? -20.693 17.948 9.338 1.00 95.50 82 ALA A C 1
ATOM 678 O O . ALA A 1 82 ? -20.391 17.682 10.500 1.00 95.50 82 ALA A O 1
ATOM 679 N N . HIS A 1 83 ? -20.521 19.160 8.819 1.00 95.12 83 HIS A N 1
ATOM 680 C CA . HIS A 1 83 ? -20.031 20.294 9.590 1.00 95.12 83 HIS A CA 1
ATOM 681 C C . HIS A 1 83 ? -20.762 21.564 9.167 1.00 95.12 83 HIS A C 1
ATOM 683 O O . HIS A 1 83 ? -21.220 21.692 8.031 1.00 95.12 83 HIS A O 1
ATOM 689 N N . PHE A 1 84 ? -20.864 22.511 10.096 1.00 93.88 84 PHE A N 1
ATOM 690 C CA . PHE A 1 84 ? -21.438 23.822 9.828 1.00 93.88 84 PHE A CA 1
ATOM 691 C C . PHE A 1 84 ? -20.346 24.782 9.366 1.00 93.88 84 PHE A C 1
ATOM 693 O O . PHE A 1 84 ? -19.346 24.974 10.059 1.00 93.88 84 PHE A O 1
ATOM 700 N N . VAL A 1 85 ? -20.560 25.418 8.217 1.00 92.50 85 VAL A N 1
ATOM 701 C CA . VAL A 1 85 ? -19.699 26.495 7.724 1.00 92.50 85 VAL A CA 1
ATOM 702 C C . VAL A 1 85 ? -20.309 27.824 8.157 1.00 92.50 85 VAL A C 1
ATOM 704 O O . VAL A 1 85 ? -21.432 28.146 7.782 1.00 92.50 85 VAL A O 1
ATOM 707 N N . ARG A 1 86 ? -19.580 28.587 8.978 1.00 92.25 86 ARG A N 1
ATOM 708 C CA . ARG A 1 86 ? -19.974 29.940 9.396 1.00 92.25 86 ARG A CA 1
ATOM 709 C C . ARG A 1 86 ? -19.308 30.965 8.488 1.00 92.25 86 ARG A C 1
ATOM 711 O O . ARG A 1 86 ? -18.099 30.905 8.284 1.00 92.25 86 ARG A O 1
ATOM 718 N N . THR A 1 87 ? -20.073 31.934 8.000 1.00 87.12 87 THR A N 1
ATOM 719 C CA . THR A 1 87 ? -19.595 32.931 7.030 1.00 87.12 87 THR A CA 1
ATOM 720 C C . THR A 1 87 ? -18.866 34.121 7.666 1.00 87.12 87 THR A C 1
ATOM 722 O O . THR A 1 87 ? -18.351 34.961 6.945 1.00 87.12 87 THR A O 1
ATOM 725 N N . ASN A 1 88 ? -18.763 34.188 9.004 1.00 85.94 88 ASN A N 1
ATOM 726 C CA . ASN A 1 88 ? -18.001 35.191 9.777 1.00 85.94 88 ASN A CA 1
ATOM 727 C C . ASN A 1 88 ? -18.067 36.628 9.205 1.00 85.94 88 ASN A C 1
ATOM 729 O O . ASN A 1 88 ? -17.049 37.311 9.112 1.00 85.94 88 ASN A O 1
ATOM 733 N N . GLY A 1 89 ? -19.261 37.068 8.795 1.00 83.81 89 GLY A N 1
ATOM 734 C CA . GLY A 1 89 ? -19.506 38.413 8.261 1.00 83.81 89 GLY A CA 1
ATOM 735 C C . GLY A 1 89 ? -19.093 38.649 6.804 1.00 83.81 89 GLY A C 1
ATOM 736 O O . GLY A 1 89 ? -19.286 39.753 6.311 1.00 83.81 89 GLY A O 1
ATOM 737 N N . LYS A 1 90 ? -18.550 37.649 6.102 1.00 88.81 90 LYS A N 1
ATOM 738 C CA . LYS A 1 90 ? -18.348 37.692 4.648 1.00 88.81 90 LYS A CA 1
ATOM 739 C C . LYS A 1 90 ? -19.561 37.093 3.957 1.00 88.81 90 LYS A C 1
ATOM 741 O O . LYS A 1 90 ? -19.981 35.994 4.306 1.00 88.81 90 LYS A O 1
ATOM 746 N N . GLU A 1 91 ? -20.116 37.795 2.985 1.00 87.94 91 GLU A N 1
ATOM 747 C CA . GLU A 1 91 ? -21.175 37.245 2.145 1.00 87.94 91 GLU A CA 1
ATOM 748 C C . GLU A 1 91 ? -20.571 36.292 1.098 1.00 87.94 91 GLU A C 1
ATOM 750 O O . GLU A 1 91 ? -19.435 36.509 0.663 1.00 87.94 91 GLU A O 1
ATOM 755 N N . PRO A 1 92 ? -21.267 35.203 0.720 1.00 93.06 92 PRO A N 1
ATOM 756 C CA . PRO A 1 92 ? -20.840 34.356 -0.387 1.00 93.06 92 PRO A CA 1
ATOM 757 C C . PRO A 1 92 ? -20.743 35.173 -1.678 1.00 93.06 92 PRO A C 1
ATOM 759 O O . PRO A 1 92 ? -21.663 35.911 -2.019 1.00 93.06 92 PRO A O 1
ATOM 762 N N . GLU A 1 93 ? -19.634 35.025 -2.396 1.00 90.94 93 GLU A N 1
ATOM 763 C CA . GLU A 1 93 ? -19.425 35.716 -3.666 1.00 90.94 93 GLU A CA 1
ATOM 764 C C . GLU A 1 93 ? -20.340 35.130 -4.750 1.00 90.94 93 GLU A C 1
ATOM 766 O O . GLU A 1 93 ? -20.382 33.912 -4.956 1.00 90.94 93 GLU A O 1
ATOM 771 N N . LEU A 1 94 ? -21.079 36.003 -5.437 1.00 93.50 94 LEU A N 1
ATOM 772 C CA . LEU A 1 94 ? -21.869 35.634 -6.603 1.00 93.50 94 LEU A CA 1
ATOM 773 C C . LEU A 1 94 ? -20.941 35.558 -7.818 1.00 93.50 94 LEU A C 1
ATOM 775 O O . LEU A 1 94 ? -20.376 36.564 -8.234 1.00 93.50 94 LEU A O 1
ATOM 779 N N . LEU A 1 95 ? -20.792 34.362 -8.384 1.00 93.94 95 LEU A N 1
ATOM 780 C CA . LEU A 1 95 ? -20.019 34.144 -9.605 1.00 93.94 95 LEU A CA 1
ATOM 781 C C . LEU A 1 95 ? -20.963 34.080 -10.809 1.00 93.94 95 LEU A C 1
ATOM 783 O O . LEU A 1 95 ? -21.897 33.276 -10.822 1.00 93.94 95 LEU A O 1
ATOM 787 N N . GLU A 1 96 ? -20.695 34.899 -11.824 1.00 93.75 96 GLU A N 1
ATOM 788 C CA . GLU A 1 96 ? -21.437 34.918 -13.087 1.00 93.75 96 GLU A CA 1
ATOM 789 C C . GLU A 1 96 ? -20.660 34.187 -14.194 1.00 93.75 96 GLU A C 1
ATOM 791 O O . GLU A 1 96 ? -19.424 34.205 -14.207 1.00 93.75 96 GLU A O 1
ATOM 796 N N . PRO A 1 97 ? -21.353 33.507 -15.127 1.00 95.12 97 PRO A N 1
ATOM 797 C CA . PRO A 1 97 ? -20.696 32.890 -16.267 1.00 95.12 97 PRO A CA 1
ATOM 798 C C . PRO A 1 97 ? -20.055 33.961 -17.155 1.00 95.12 97 PRO A C 1
ATOM 800 O O . PRO A 1 97 ? -20.673 34.970 -17.486 1.00 95.12 97 PRO A O 1
ATOM 803 N N . ILE A 1 98 ? -18.820 33.706 -17.580 1.00 92.44 98 ILE A N 1
ATOM 804 C CA . ILE A 1 98 ? -18.108 34.581 -18.514 1.00 92.44 98 ILE A CA 1
ATOM 805 C C . ILE A 1 98 ? -18.803 34.496 -19.887 1.00 92.44 98 ILE A C 1
ATOM 807 O O . ILE A 1 98 ? -19.106 33.382 -20.336 1.00 92.44 98 ILE A O 1
ATOM 811 N N . PRO A 1 99 ? -19.074 35.629 -20.564 1.00 92.81 99 PRO A N 1
ATOM 812 C CA . PRO A 1 99 ? -19.656 35.618 -21.902 1.00 92.81 99 PRO A CA 1
ATOM 813 C C . PRO A 1 99 ? -18.716 34.967 -22.926 1.00 92.81 99 PRO A C 1
ATOM 815 O O . PRO A 1 99 ? -17.500 34.931 -22.759 1.00 92.81 99 PRO A O 1
ATOM 818 N N . TYR A 1 100 ? -19.293 34.438 -24.007 1.00 90.31 100 TYR A N 1
ATOM 819 C CA . TYR A 1 100 ? -18.520 33.842 -25.094 1.00 90.31 100 TYR A CA 1
ATOM 820 C C . TYR A 1 100 ? -17.705 34.908 -25.833 1.00 90.31 100 TYR A C 1
ATOM 822 O O . TYR A 1 100 ? -18.270 35.857 -26.376 1.00 90.31 100 TYR A O 1
ATOM 830 N N . GLU A 1 101 ? -16.394 34.696 -25.915 1.00 86.19 101 GLU A N 1
ATOM 831 C CA . GLU A 1 101 ? -15.477 35.510 -26.708 1.00 86.19 101 GLU A CA 1
ATOM 832 C C . GLU A 1 101 ? -14.733 34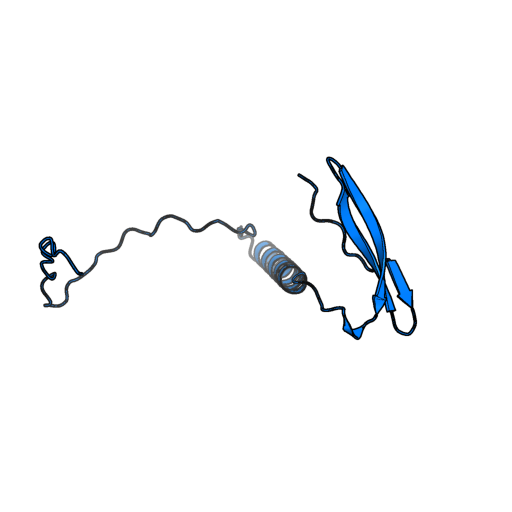.627 -27.712 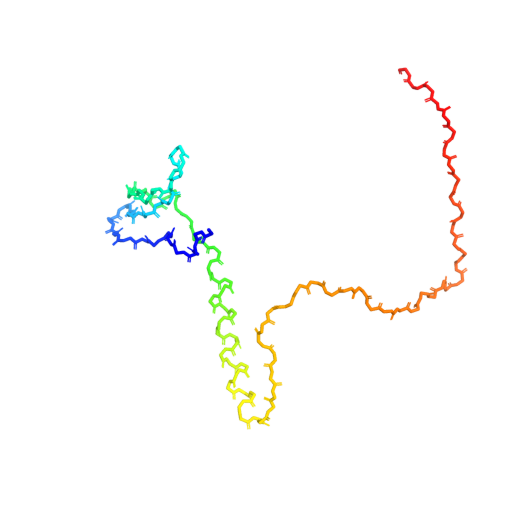1.00 86.19 101 GLU A C 1
ATOM 834 O O . GLU A 1 101 ? -14.208 33.563 -27.372 1.00 86.19 101 GLU A O 1
ATOM 839 N N . PHE A 1 102 ? -14.682 35.071 -28.967 1.00 81.88 102 PHE A N 1
ATOM 840 C CA . PHE A 1 102 ? -13.848 34.449 -29.988 1.00 81.88 102 PHE A CA 1
ATOM 841 C C . PHE A 1 102 ? -12.433 35.027 -29.877 1.00 81.88 102 PHE A C 1
ATOM 843 O O . PHE A 1 102 ? -12.189 36.156 -30.299 1.00 81.88 102 PHE A O 1
ATOM 850 N N . MET A 1 103 ? -11.513 34.267 -29.284 1.00 77.56 103 MET A N 1
ATOM 851 C CA . MET A 1 103 ? -10.094 34.627 -29.229 1.00 77.56 103 MET A CA 1
ATOM 852 C C . MET A 1 103 ? -9.388 34.083 -30.478 1.00 77.56 103 MET A C 1
ATOM 854 O O . MET A 1 103 ? -9.398 32.871 -30.705 1.00 77.56 10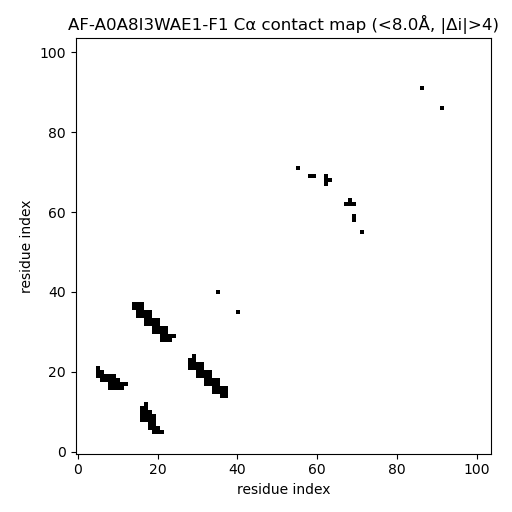3 MET A O 1
ATOM 858 N N . ALA A 1 104 ? -8.828 34.986 -31.289 1.00 69.38 104 ALA A N 1
ATOM 859 C CA . ALA A 1 104 ? -8.022 34.690 -32.476 1.00 69.38 104 ALA A CA 1
ATOM 860 C C . ALA A 1 104 ? -6.525 34.626 -32.144 1.00 69.38 104 ALA A C 1
ATOM 862 O O . ALA A 1 104 ? -6.090 35.399 -31.259 1.00 69.38 104 ALA A O 1
#

InterPro domains:
  IPR001147 Large ribosomal subunit protein eL21 [PF01157] (13-45)
  IPR001147 Large ribosomal subunit protein eL21 [PTHR20981] (14-104)
  IPR036948 Large ribosomal subunit protein eL21 superfamily [G3DSA:2.30.30.70] (6-43)

pLDDT: mean 87.63, std 14.67, range [29.98, 96.69]